Protein AF-A0A965FCL4-F1 (afdb_monomer_lite)

pLDDT: mean 71.28, std 14.48, range [42.84, 93.88]

Radius of gyration: 20.18 Å; chains: 1; bounding box: 49×37×51 Å

Sequence (155 aa):
GQASVHSRALVTLFQPEALESSGRLPLWGEALALAGQAMPFGLGMGGFSLAAGFGEWRGRHPHNLALEALVEAGLPGFALWLLAFGGAAWAFWRLGRSAPAWRVARLLVLCLPIAVTLQVSTDLGNRMAWLALGLALGLGVSAAPEERQHVRALG

Foldseek 3Di:
DVVVVVVVVVCVVPPVCVVVVVVLVVLLVLLVVLLVVQPAAACAA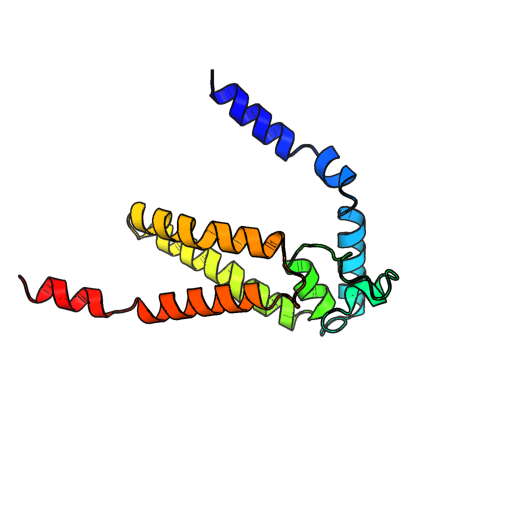LRSCVVVVNPNPSVDHSLACLSLLSHHGHNVSNVVVCCVVVVVVVVLVVCVVPPDPVVSVVVCVLVVVLVVCSSHPDRPPDVVNVVSVVVVVVVVVVPDDPVVVVVVVVD

Secondary structure (DSSP, 8-state):
-THHHHHHHHHHHT-HHHHHTTTHHHHHHHHHHHHHHTTTT-S-TT-HHHHTT-TT-TT-S---HHHHHHHHHHHHHHHHHIIIIIHHHHHHHHHHTTS-HHHHHHHHHHHHHHHHHHHHH--TT-HHHHHHHHHHHHHHHTTSSTHHHHTTTT-

Structure (mmCIF, N/CA/C/O backbone):
data_AF-A0A965FCL4-F1
#
_entry.id   AF-A0A965FCL4-F1
#
loop_
_atom_site.group_PDB
_atom_site.id
_atom_site.type_symbol
_atom_site.label_atom_id
_atom_site.label_alt_id
_atom_site.label_comp_id
_atom_site.label_asym_id
_atom_site.label_entity_id
_atom_site.label_seq_id
_atom_site.pdbx_PDB_ins_code
_atom_site.Cartn_x
_atom_site.Cartn_y
_atom_site.Cartn_z
_atom_site.occupancy
_atom_site.B_iso_or_equiv
_atom_site.auth_seq_id
_atom_site.auth_comp_id
_atom_site.auth_asym_id
_atom_site.auth_atom_id
_atom_site.pdbx_PDB_model_num
ATOM 1 N N . GLY A 1 1 ? 10.694 16.194 32.508 1.00 50.53 1 GLY A N 1
ATOM 2 C CA . GLY A 1 1 ? 9.338 15.611 32.581 1.00 50.53 1 GLY A CA 1
ATOM 3 C C . GLY A 1 1 ? 9.063 14.874 31.288 1.00 50.53 1 GLY A C 1
ATOM 4 O O . GLY A 1 1 ? 9.359 15.428 30.243 1.00 50.53 1 GLY A O 1
ATOM 5 N N . GLN A 1 2 ? 8.566 13.637 31.335 1.00 51.12 2 GLN A N 1
ATOM 6 C CA . GLN A 1 2 ? 8.476 12.709 30.189 1.00 51.12 2 GLN A CA 1
ATOM 7 C C . GLN A 1 2 ? 7.806 13.289 28.920 1.00 51.12 2 GLN A C 1
ATOM 9 O O . GLN A 1 2 ? 8.185 12.925 27.809 1.00 51.12 2 GLN A O 1
ATOM 14 N N . ALA A 1 3 ? 6.915 14.277 29.061 1.00 54.66 3 ALA A N 1
ATOM 15 C CA . ALA A 1 3 ? 6.322 15.026 27.948 1.00 54.66 3 ALA A CA 1
ATOM 16 C C . ALA A 1 3 ? 7.354 15.695 27.008 1.00 54.66 3 ALA A C 1
ATOM 18 O O . ALA A 1 3 ? 7.108 15.797 25.809 1.00 54.66 3 ALA A O 1
ATOM 19 N N . SER A 1 4 ? 8.532 16.095 27.511 1.00 64.94 4 SER A N 1
ATOM 20 C CA . SER A 1 4 ? 9.589 16.725 26.700 1.00 64.94 4 SER A CA 1
ATOM 21 C C . SER A 1 4 ? 10.418 15.734 25.878 1.00 64.94 4 SER A C 1
ATOM 23 O O . SER A 1 4 ? 11.142 16.139 24.974 1.00 64.94 4 SER A O 1
ATOM 25 N N . VAL A 1 5 ? 10.378 14.444 26.226 1.00 63.19 5 VAL A N 1
ATOM 26 C CA . VAL A 1 5 ? 11.112 13.383 25.518 1.00 63.19 5 VAL A CA 1
ATOM 27 C C . VAL A 1 5 ? 10.277 12.877 24.345 1.00 63.19 5 VAL A C 1
ATOM 29 O O . VAL A 1 5 ? 10.801 12.745 23.243 1.00 63.19 5 VAL A O 1
ATOM 32 N N . HIS A 1 6 ? 8.967 12.695 24.543 1.00 56.50 6 HIS A N 1
ATOM 33 C CA . HIS A 1 6 ? 8.043 12.332 23.465 1.00 56.50 6 HIS A CA 1
ATOM 34 C C . HIS A 1 6 ? 7.917 13.430 22.403 1.00 56.50 6 HIS A C 1
ATOM 36 O O . HIS A 1 6 ? 7.908 13.119 21.216 1.00 56.50 6 HIS A O 1
ATOM 42 N N . SER A 1 7 ? 7.888 14.709 22.799 1.00 62.22 7 SER A N 1
ATOM 43 C CA . SER A 1 7 ? 7.861 15.815 21.834 1.00 62.22 7 SER A CA 1
ATOM 44 C C . SER A 1 7 ? 9.142 15.888 21.004 1.00 62.22 7 SER A C 1
ATOM 46 O O . SER A 1 7 ? 9.068 16.067 19.793 1.00 62.22 7 SER A O 1
ATOM 48 N N . ARG A 1 8 ? 10.311 15.668 21.618 1.00 63.88 8 ARG A N 1
ATOM 49 C CA . ARG A 1 8 ? 11.586 15.588 20.889 1.00 63.88 8 ARG A CA 1
ATOM 50 C C . ARG A 1 8 ? 11.636 14.387 19.951 1.00 63.88 8 ARG A C 1
ATOM 52 O O . ARG A 1 8 ? 12.047 14.559 18.815 1.00 63.88 8 ARG A O 1
ATOM 59 N N . ALA A 1 9 ? 11.167 13.217 20.384 1.00 65.44 9 ALA A N 1
ATOM 60 C CA . ALA A 1 9 ? 11.111 12.030 19.532 1.00 65.44 9 ALA A CA 1
ATOM 61 C C . ALA A 1 9 ? 10.205 12.241 18.307 1.00 65.44 9 ALA A C 1
ATOM 63 O O . ALA A 1 9 ? 10.578 11.865 17.201 1.00 65.44 9 ALA A O 1
ATOM 64 N N . LEU A 1 10 ? 9.051 12.896 18.484 1.00 60.47 10 LEU A N 1
ATOM 65 C CA . LEU A 1 10 ? 8.169 13.261 17.373 1.00 60.47 10 LEU A CA 1
ATOM 66 C C . LEU A 1 10 ? 8.832 14.276 16.435 1.00 60.47 10 LEU A C 1
ATOM 68 O O . LEU A 1 10 ? 8.801 14.086 15.227 1.00 60.47 10 LEU A O 1
ATOM 72 N N . VAL A 1 11 ? 9.489 15.309 16.967 1.00 67.25 11 VAL A N 1
ATOM 73 C CA . VAL A 1 11 ? 10.214 16.292 16.143 1.00 67.25 11 VAL A CA 1
ATOM 74 C C . VAL A 1 11 ? 11.338 15.630 15.340 1.00 67.25 11 VAL A C 1
ATOM 76 O O . VAL A 1 11 ? 11.474 15.921 14.160 1.00 67.25 11 VAL A O 1
ATOM 79 N N . THR A 1 12 ? 12.094 14.699 15.929 1.00 65.75 12 THR A N 1
ATOM 80 C CA . THR A 1 12 ? 13.137 13.940 15.219 1.00 65.75 12 THR A CA 1
ATOM 81 C C . THR A 1 12 ? 12.559 13.013 14.146 1.00 65.75 12 THR A C 1
ATOM 83 O O . THR A 1 12 ? 13.150 12.878 13.081 1.00 65.75 12 THR A O 1
ATOM 86 N N . LEU A 1 13 ? 11.392 12.403 14.381 1.00 59.41 13 LEU A N 1
ATOM 87 C CA . LEU A 1 13 ? 10.720 11.549 13.391 1.00 59.41 13 LEU A CA 1
ATOM 88 C C . LEU A 1 13 ? 10.208 12.326 12.169 1.00 59.41 13 LEU A C 1
ATOM 90 O O . LEU A 1 13 ? 10.125 11.757 11.085 1.00 59.41 13 LEU A O 1
ATOM 94 N N . PHE A 1 14 ? 9.873 13.607 12.339 1.00 60.91 14 PHE A N 1
ATOM 95 C CA . PHE A 1 14 ? 9.378 14.481 11.272 1.00 60.91 14 PHE A CA 1
ATOM 96 C C . PHE A 1 14 ? 10.434 15.464 10.749 1.00 60.91 14 PHE A C 1
ATOM 98 O O . PHE A 1 14 ? 10.079 16.424 10.065 1.00 60.91 14 PHE A O 1
ATOM 105 N N . GLN A 1 15 ? 11.719 15.247 11.050 1.00 64.69 15 GLN A N 1
ATOM 106 C CA . GLN A 1 15 ? 12.786 16.062 10.476 1.00 64.69 15 GLN A CA 1
ATOM 107 C C . GLN A 1 15 ? 12.862 15.839 8.954 1.00 64.69 15 GLN A C 1
ATOM 109 O O . GLN A 1 15 ? 13.060 14.699 8.520 1.00 64.69 15 GLN A O 1
ATOM 114 N N . PRO A 1 16 ? 12.709 16.895 8.131 1.00 55.88 16 PRO A N 1
ATOM 115 C CA . PRO A 1 16 ? 12.778 16.804 6.670 1.00 55.88 16 PRO A CA 1
ATOM 116 C C . PRO A 1 16 ? 14.077 16.156 6.178 1.00 55.88 16 PRO A C 1
ATOM 118 O O . PRO A 1 16 ? 14.070 15.408 5.200 1.00 55.88 16 PRO A O 1
ATOM 121 N N . GLU A 1 17 ? 15.175 16.352 6.914 1.00 53.78 17 GLU A N 1
ATOM 122 C CA . GLU A 1 17 ? 16.485 15.791 6.590 1.00 53.78 17 GLU A CA 1
ATOM 123 C C . GLU A 1 17 ? 16.496 14.251 6.644 1.00 53.78 17 GLU A C 1
ATOM 125 O O . GLU A 1 17 ? 17.249 13.608 5.911 1.00 53.78 17 GLU A O 1
ATOM 130 N N . ALA A 1 18 ? 15.640 13.623 7.461 1.00 54.12 18 ALA A N 1
ATOM 131 C CA . ALA A 1 18 ? 15.516 12.163 7.536 1.00 54.12 18 ALA A CA 1
ATOM 132 C C . ALA A 1 18 ? 14.830 11.566 6.291 1.00 54.12 18 ALA A C 1
ATOM 134 O O . ALA A 1 18 ? 15.162 10.461 5.860 1.00 54.12 18 ALA A O 1
ATOM 135 N N . LEU A 1 19 ? 13.897 12.305 5.681 1.00 52.47 19 LEU A N 1
ATOM 136 C CA . LEU A 1 19 ? 13.237 11.902 4.436 1.00 52.47 19 LEU A CA 1
ATOM 137 C C . LEU A 1 19 ? 14.148 12.122 3.222 1.00 52.47 19 LEU A C 1
ATOM 139 O O . LEU A 1 19 ? 14.242 11.240 2.367 1.00 52.47 19 LEU A O 1
ATOM 143 N N . GLU A 1 20 ? 14.868 13.243 3.170 1.00 52.97 20 GLU A N 1
ATOM 144 C CA . GLU A 1 20 ? 15.797 13.555 2.075 1.00 52.97 20 GLU A CA 1
ATOM 145 C C . GLU A 1 20 ? 17.053 12.668 2.093 1.00 52.97 20 GLU A C 1
ATOM 147 O O . GLU A 1 20 ? 17.452 12.148 1.048 1.00 52.97 20 GLU A O 1
ATOM 152 N N . SER A 1 21 ? 17.626 12.392 3.272 1.00 52.41 21 SER A N 1
ATOM 153 C CA . SER A 1 21 ? 18.818 11.532 3.415 1.00 52.41 21 SER A CA 1
ATOM 154 C C . SER A 1 21 ? 18.589 10.069 3.023 1.00 52.41 21 SER A C 1
ATOM 156 O O . SER A 1 21 ? 19.542 9.352 2.724 1.00 52.41 21 SER A O 1
ATOM 158 N N . SER A 1 22 ? 17.332 9.621 2.9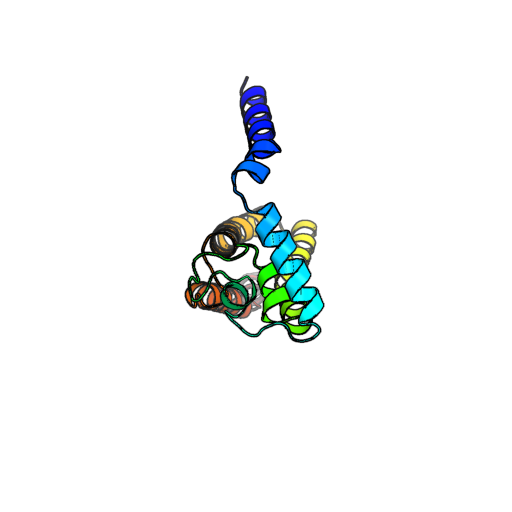67 1.00 62.62 22 SER A N 1
ATOM 159 C CA . SER A 1 22 ? 16.977 8.259 2.559 1.00 62.62 22 SER A CA 1
ATOM 160 C C . SER A 1 22 ? 17.118 8.006 1.048 1.00 62.62 22 SER A C 1
ATOM 162 O O . SER A 1 22 ? 17.093 6.852 0.614 1.00 62.62 22 SER A O 1
ATOM 164 N N . GLY A 1 23 ? 17.216 9.065 0.229 1.00 65.19 23 GLY A N 1
ATOM 165 C CA . GLY A 1 23 ? 17.240 8.967 -1.236 1.00 65.19 23 GLY A CA 1
ATOM 166 C C . GLY A 1 23 ? 15.930 8.454 -1.858 1.00 65.19 23 GLY A C 1
ATOM 167 O O . GLY A 1 23 ? 15.916 8.070 -3.028 1.00 65.19 23 GLY A O 1
ATOM 168 N N . ARG A 1 24 ? 14.824 8.412 -1.096 1.00 74.62 24 ARG A N 1
ATOM 169 C CA . ARG A 1 24 ? 13.542 7.822 -1.531 1.00 74.62 24 ARG A CA 1
ATOM 170 C C . ARG A 1 24 ? 12.667 8.758 -2.355 1.00 74.62 24 ARG A C 1
ATOM 172 O O . ARG A 1 24 ? 11.998 8.284 -3.266 1.00 74.62 24 ARG A O 1
ATOM 179 N N . LEU A 1 25 ? 12.697 10.062 -2.083 1.00 78.81 25 LEU A N 1
ATOM 180 C CA . LEU A 1 25 ? 11.923 11.054 -2.842 1.00 78.81 25 LEU A CA 1
ATOM 181 C C . LEU A 1 25 ? 12.168 10.970 -4.364 1.00 78.81 25 LEU A C 1
ATOM 183 O O . LEU A 1 25 ? 11.186 10.899 -5.103 1.00 78.81 25 LEU A O 1
ATOM 187 N N . PRO A 1 26 ? 13.424 10.882 -4.851 1.00 80.56 26 PRO A N 1
ATOM 188 C CA . PRO A 1 26 ? 13.691 10.667 -6.273 1.00 80.56 26 PRO A CA 1
ATOM 189 C C . PRO A 1 26 ? 13.093 9.362 -6.819 1.00 80.56 26 PRO A C 1
ATOM 191 O O . PRO A 1 26 ? 12.525 9.359 -7.905 1.00 80.56 26 PRO A O 1
ATOM 194 N N . LEU A 1 27 ? 13.157 8.265 -6.053 1.00 80.50 27 LEU A N 1
ATOM 195 C CA . LEU A 1 27 ? 12.572 6.976 -6.451 1.00 80.50 27 LEU A CA 1
ATOM 196 C C . LEU A 1 27 ? 11.044 7.039 -6.551 1.00 80.50 27 LEU A C 1
ATOM 198 O O . LEU A 1 27 ? 10.459 6.403 -7.422 1.00 80.50 27 LEU A O 1
ATOM 202 N N . TRP A 1 28 ? 10.392 7.796 -5.669 1.00 87.44 28 TRP A N 1
ATOM 203 C CA . TRP A 1 28 ? 8.943 7.994 -5.712 1.00 87.44 28 TRP A CA 1
ATOM 204 C C . TRP A 1 28 ? 8.524 8.872 -6.889 1.00 87.44 28 TRP A C 1
ATOM 206 O O . TRP A 1 28 ? 7.522 8.574 -7.536 1.00 87.44 28 TRP A O 1
ATOM 216 N N . GLY A 1 29 ? 9.301 9.918 -7.187 1.00 87.12 29 GLY A N 1
ATOM 217 C CA . GLY A 1 29 ? 9.100 10.746 -8.375 1.00 87.12 29 GLY A CA 1
ATOM 218 C C . GLY A 1 29 ? 9.187 9.923 -9.660 1.00 87.12 29 GLY A C 1
ATOM 219 O O . GLY A 1 29 ? 8.289 9.999 -10.495 1.00 87.12 29 GLY A O 1
ATOM 220 N N . GLU A 1 30 ? 10.208 9.071 -9.768 1.00 88.62 30 GLU A N 1
ATOM 221 C CA . GLU A 1 30 ? 10.382 8.174 -10.913 1.00 88.62 30 GLU A CA 1
ATOM 222 C C . GLU A 1 30 ? 9.238 7.156 -11.025 1.00 88.62 30 GLU A C 1
ATOM 224 O O . GLU A 1 30 ? 8.673 6.968 -12.099 1.00 88.62 30 GLU A O 1
ATOM 229 N N . ALA A 1 31 ? 8.821 6.551 -9.907 1.00 87.88 31 ALA A N 1
ATOM 230 C CA . ALA A 1 31 ? 7.687 5.626 -9.887 1.00 87.88 31 ALA A CA 1
ATOM 231 C C . ALA A 1 31 ? 6.389 6.284 -10.373 1.00 87.88 31 ALA A C 1
ATOM 233 O O . ALA A 1 31 ? 5.650 5.680 -11.145 1.00 87.88 31 ALA A O 1
ATOM 234 N N . LEU A 1 32 ? 6.122 7.531 -9.972 1.00 91.12 32 LEU A N 1
ATOM 235 C CA . LEU A 1 32 ? 4.956 8.281 -10.443 1.00 91.12 32 LEU A CA 1
ATOM 236 C C . LEU A 1 32 ? 5.048 8.628 -11.934 1.00 91.12 32 LEU A C 1
ATOM 238 O O . LEU A 1 32 ? 4.048 8.514 -12.645 1.00 91.12 32 LEU A O 1
ATOM 242 N N . ALA A 1 33 ? 6.228 9.025 -12.417 1.00 92.50 33 ALA A N 1
ATOM 243 C CA . ALA A 1 33 ? 6.447 9.331 -13.828 1.00 92.50 33 ALA A CA 1
ATOM 244 C C . ALA A 1 33 ? 6.229 8.091 -14.709 1.00 92.50 33 ALA A C 1
ATOM 246 O O . ALA A 1 33 ? 5.469 8.145 -15.679 1.00 92.50 33 ALA A O 1
ATOM 247 N N . LEU A 1 34 ? 6.825 6.959 -14.326 1.00 92.12 34 LEU A N 1
ATOM 248 C CA . LEU A 1 34 ? 6.652 5.677 -15.005 1.00 92.12 34 LEU A CA 1
ATOM 249 C C . LEU A 1 34 ? 5.211 5.172 -14.923 1.00 92.12 34 LEU A C 1
ATOM 251 O O . LEU A 1 34 ? 4.680 4.680 -15.916 1.00 92.12 34 LEU A O 1
ATOM 255 N N . ALA A 1 35 ? 4.545 5.345 -13.778 1.00 92.06 35 ALA A N 1
ATOM 256 C CA . ALA A 1 35 ? 3.141 4.982 -13.634 1.00 92.06 35 ALA A CA 1
ATOM 257 C C . ALA A 1 35 ? 2.287 5.759 -14.636 1.00 92.06 35 ALA A C 1
ATOM 259 O O . ALA A 1 35 ? 1.492 5.155 -15.348 1.00 92.06 35 ALA A O 1
ATOM 260 N N . GLY A 1 36 ? 2.497 7.076 -14.748 1.00 92.38 36 GLY A N 1
ATOM 261 C CA . GLY A 1 36 ? 1.807 7.924 -15.720 1.00 92.38 36 GLY A CA 1
ATOM 262 C C . GLY A 1 36 ? 2.006 7.469 -17.169 1.00 92.38 36 GLY A C 1
ATOM 263 O O . GLY A 1 36 ? 1.051 7.479 -17.942 1.00 92.38 36 GLY A O 1
ATOM 264 N N . GLN A 1 37 ? 3.212 7.016 -17.522 1.00 93.88 37 GLN A N 1
ATOM 265 C CA . GLN A 1 37 ? 3.521 6.489 -18.857 1.00 93.88 37 GLN A CA 1
ATOM 266 C C . GLN A 1 37 ? 2.882 5.118 -19.124 1.00 93.88 37 GLN A C 1
ATOM 268 O O . GLN A 1 37 ? 2.519 4.825 -20.260 1.00 93.88 37 GLN A O 1
ATOM 273 N N . ALA A 1 38 ? 2.731 4.289 -18.091 1.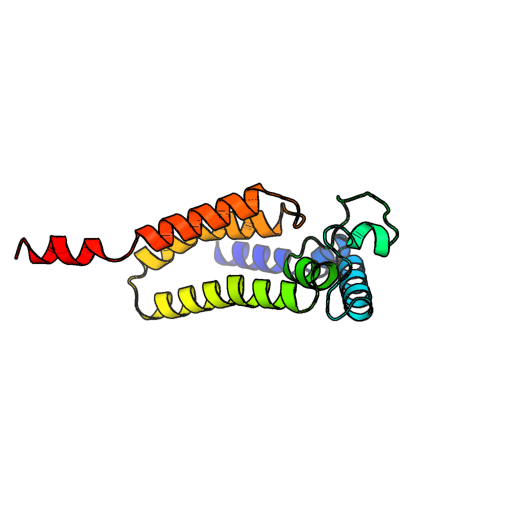00 91.38 38 ALA A N 1
ATOM 274 C CA . ALA A 1 38 ? 2.234 2.918 -18.191 1.00 91.38 38 ALA A CA 1
ATOM 275 C C . ALA A 1 38 ? 0.720 2.782 -17.936 1.00 91.38 38 ALA A C 1
ATOM 277 O O . ALA A 1 38 ? 0.180 1.672 -17.885 1.00 91.38 38 ALA A O 1
ATOM 278 N N . MET A 1 39 ? 0.006 3.895 -17.755 1.00 93.12 39 MET A N 1
ATOM 279 C CA . MET A 1 39 ? -1.440 3.869 -17.551 1.00 93.12 39 MET A CA 1
ATOM 280 C C . MET A 1 39 ? -2.184 3.255 -18.753 1.00 93.12 39 MET A C 1
ATOM 282 O O . MET A 1 39 ? -1.781 3.436 -19.900 1.00 93.12 39 MET A O 1
ATOM 286 N N . PRO A 1 40 ? -3.322 2.574 -18.518 1.00 93.38 40 PRO A N 1
ATOM 287 C CA . PRO A 1 40 ? -3.958 2.351 -17.217 1.00 93.38 40 PRO A CA 1
ATOM 288 C C . PRO A 1 40 ? -3.509 1.064 -16.509 1.00 93.38 40 PRO A C 1
ATOM 290 O O . PRO A 1 40 ? -3.950 0.832 -15.387 1.00 93.38 40 PRO A O 1
ATOM 293 N N . PHE A 1 41 ? -2.691 0.217 -17.141 1.00 92.25 41 PHE A N 1
ATOM 294 C CA . PHE A 1 41 ? -2.431 -1.155 -16.679 1.00 92.25 41 PHE A CA 1
ATOM 295 C C . PHE A 1 41 ? -1.111 -1.338 -15.918 1.00 92.25 41 PHE A C 1
ATOM 297 O O . PHE A 1 41 ? -0.938 -2.361 -15.262 1.00 92.25 41 PHE A O 1
ATOM 304 N N . GLY A 1 42 ? -0.221 -0.346 -15.943 1.00 93.06 42 GLY A N 1
ATOM 305 C CA . GLY A 1 42 ? 1.091 -0.421 -15.307 1.00 93.06 42 GLY A CA 1
ATOM 306 C C . GLY A 1 42 ? 2.123 -1.164 -16.158 1.00 93.06 42 GLY A C 1
ATOM 307 O O . GLY A 1 42 ? 1.854 -1.591 -17.281 1.00 93.06 42 GLY A O 1
ATOM 308 N N . LEU A 1 43 ? 3.337 -1.281 -15.621 1.00 88.88 43 LEU A N 1
ATOM 309 C CA . LEU A 1 43 ? 4.494 -1.881 -16.299 1.00 88.88 43 LEU A CA 1
ATOM 310 C C . LEU A 1 43 ? 4.496 -3.421 -16.300 1.00 88.88 43 LEU A C 1
ATOM 312 O O . LEU A 1 43 ? 5.302 -4.031 -17.000 1.00 88.88 43 LEU A O 1
ATOM 316 N N . GLY A 1 44 ? 3.628 -4.050 -15.506 1.00 85.69 44 GLY A N 1
ATOM 317 C CA . GLY A 1 44 ? 3.724 -5.460 -15.139 1.00 85.69 44 GLY A CA 1
ATOM 318 C C . GLY A 1 44 ? 4.513 -5.667 -13.840 1.00 85.69 44 GLY A C 1
ATOM 319 O O . GLY A 1 44 ? 5.386 -4.874 -13.484 1.00 85.69 44 GLY A O 1
ATOM 320 N N . MET A 1 45 ? 4.184 -6.748 -13.126 1.00 83.12 45 MET A N 1
ATOM 321 C CA . MET A 1 45 ? 4.771 -7.083 -11.821 1.00 83.12 45 MET A CA 1
ATOM 322 C C . MET A 1 45 ? 6.295 -7.236 -11.903 1.00 83.12 45 MET A C 1
ATOM 324 O O . MET A 1 45 ? 6.803 -7.971 -12.752 1.00 83.12 45 MET A O 1
ATOM 328 N N . GLY A 1 46 ? 7.019 -6.566 -11.007 1.00 78.62 46 GLY A N 1
ATOM 329 C CA . GLY A 1 46 ? 8.480 -6.492 -10.980 1.00 78.62 46 GLY A CA 1
ATOM 330 C C . GLY A 1 46 ? 9.101 -5.646 -12.101 1.00 78.62 46 GLY A C 1
ATOM 331 O O . GLY A 1 46 ? 10.321 -5.675 -12.281 1.00 78.62 46 GLY A O 1
ATOM 332 N N . GLY A 1 47 ? 8.295 -4.921 -12.884 1.00 82.38 47 GLY A N 1
ATOM 333 C CA . GLY A 1 47 ? 8.744 -4.138 -14.037 1.00 82.38 47 GLY A CA 1
ATOM 334 C C . GLY A 1 47 ? 9.413 -2.811 -13.675 1.00 82.38 47 GLY A C 1
ATOM 335 O O . GLY A 1 47 ? 10.156 -2.260 -14.491 1.00 82.38 47 GLY A O 1
ATOM 336 N N . PHE A 1 48 ? 9.203 -2.303 -12.455 1.00 85.06 48 PHE A N 1
ATOM 337 C CA . PHE A 1 48 ? 9.709 -0.990 -12.048 1.00 85.06 48 PHE A CA 1
ATOM 338 C C . PHE A 1 48 ? 11.238 -0.891 -12.129 1.00 85.06 48 PHE A C 1
ATOM 340 O O . PHE A 1 48 ? 11.760 0.049 -12.723 1.00 85.06 48 PHE A O 1
ATOM 347 N N . SER A 1 49 ? 11.977 -1.855 -11.567 1.00 81.88 49 SER A N 1
ATOM 348 C CA . SER A 1 49 ? 13.446 -1.780 -11.504 1.00 81.88 49 SER A CA 1
ATOM 349 C C . SER A 1 49 ? 14.097 -1.801 -12.892 1.00 81.88 49 SER A C 1
ATOM 351 O O . SER A 1 49 ? 15.093 -1.113 -13.115 1.00 81.88 49 SER A O 1
ATOM 353 N N . LEU A 1 50 ? 13.505 -2.532 -13.843 1.00 82.94 50 LEU A N 1
ATOM 354 C CA . LEU A 1 50 ? 13.939 -2.547 -15.240 1.00 82.94 50 LEU A CA 1
ATOM 355 C C . LEU A 1 50 ? 13.642 -1.210 -15.929 1.00 82.94 50 LEU A C 1
ATOM 357 O O . LEU A 1 50 ? 14.538 -0.634 -16.544 1.00 82.94 50 LEU A O 1
ATOM 361 N N . ALA A 1 51 ? 12.417 -0.699 -15.788 1.00 82.12 51 ALA A N 1
ATOM 362 C CA . ALA A 1 51 ? 11.989 0.549 -16.419 1.00 82.12 51 ALA A CA 1
ATOM 363 C C . ALA A 1 51 ? 12.726 1.784 -15.873 1.00 82.12 51 ALA A C 1
ATOM 365 O O . ALA A 1 51 ? 13.067 2.680 -16.636 1.00 82.12 51 ALA A O 1
ATOM 366 N N . ALA A 1 52 ? 13.048 1.797 -14.578 1.00 82.81 52 ALA A N 1
ATOM 367 C CA . ALA A 1 52 ? 13.807 2.864 -13.925 1.00 82.81 52 ALA A CA 1
ATOM 368 C C . ALA A 1 52 ? 15.330 2.794 -14.188 1.00 82.81 52 ALA A C 1
ATOM 370 O O . ALA A 1 52 ? 16.103 3.543 -13.591 1.00 82.81 52 ALA A O 1
ATOM 371 N N . GLY A 1 53 ? 15.793 1.874 -15.045 1.00 80.94 53 GLY A N 1
ATOM 372 C CA . GLY A 1 53 ? 17.208 1.748 -15.408 1.00 80.94 53 GLY A CA 1
ATOM 373 C C . GLY A 1 53 ? 18.091 1.113 -14.329 1.00 80.94 53 GLY A C 1
ATOM 374 O O . GLY A 1 53 ? 19.316 1.200 -14.405 1.00 80.94 53 GLY A O 1
ATOM 375 N N . PHE A 1 54 ? 17.501 0.455 -13.326 1.00 76.81 54 PHE A N 1
ATOM 376 C CA . PHE A 1 54 ? 18.232 -0.250 -12.265 1.00 76.81 54 PHE A CA 1
ATOM 377 C C . PHE A 1 54 ? 18.559 -1.713 -12.612 1.00 76.81 54 PHE A C 1
ATOM 379 O O . PHE A 1 54 ? 19.293 -2.361 -11.868 1.00 76.81 54 PHE A O 1
ATOM 386 N N . GLY A 1 55 ? 18.054 -2.232 -13.736 1.00 74.56 55 GLY A N 1
ATOM 387 C CA . GLY A 1 55 ? 18.238 -3.624 -14.162 1.00 74.56 55 GLY A CA 1
ATOM 388 C C . GLY A 1 55 ? 17.407 -4.619 -13.338 1.00 74.56 55 GLY A C 1
ATOM 389 O O . GLY A 1 55 ? 16.399 -4.254 -12.742 1.00 74.56 55 GLY A O 1
ATOM 390 N N . GLU A 1 56 ? 17.847 -5.880 -13.257 1.00 65.62 56 GLU A N 1
ATOM 391 C CA . GLU A 1 56 ? 17.216 -6.959 -12.452 1.00 65.62 56 GLU A CA 1
ATOM 392 C C . GLU A 1 56 ? 17.378 -6.772 -10.926 1.00 65.62 56 GLU A C 1
ATOM 394 O O . GLU A 1 56 ? 17.128 -7.679 -10.128 1.00 65.62 56 GLU A O 1
ATOM 399 N N . TRP A 1 57 ? 17.820 -5.598 -10.477 1.00 64.88 57 TRP A N 1
ATOM 400 C CA . TRP A 1 57 ? 18.066 -5.311 -9.069 1.00 64.88 57 TRP A CA 1
ATOM 401 C C . TRP A 1 57 ? 16.757 -5.020 -8.318 1.00 64.88 57 TRP A C 1
ATOM 403 O O . TRP A 1 57 ? 16.464 -3.887 -7.937 1.00 64.88 57 TRP A O 1
ATOM 413 N N . ARG A 1 58 ? 15.994 -6.090 -8.049 1.00 61.94 58 ARG A N 1
ATOM 414 C CA . ARG A 1 58 ? 14.697 -6.072 -7.336 1.00 61.94 58 ARG A CA 1
ATOM 415 C C . ARG A 1 58 ? 14.745 -5.425 -5.943 1.00 61.94 58 ARG A C 1
ATOM 417 O O . ARG A 1 58 ? 13.726 -5.015 -5.410 1.00 61.94 58 ARG A O 1
ATOM 424 N N . GLY A 1 59 ? 15.934 -5.281 -5.351 1.00 60.94 59 GLY A N 1
ATOM 425 C CA . GLY A 1 59 ? 16.119 -4.583 -4.074 1.00 60.94 59 GLY A CA 1
ATOM 426 C C . GLY A 1 59 ? 15.957 -3.057 -4.143 1.00 60.94 59 GLY A C 1
ATOM 427 O O . GLY A 1 59 ? 15.874 -2.415 -3.097 1.00 60.94 59 GLY A O 1
ATOM 428 N N . ARG A 1 60 ? 15.925 -2.453 -5.342 1.00 65.38 60 ARG A N 1
ATOM 429 C CA . ARG A 1 60 ? 15.725 -1.008 -5.525 1.00 65.38 60 ARG A CA 1
ATOM 430 C C . ARG A 1 60 ? 14.309 -0.746 -6.044 1.0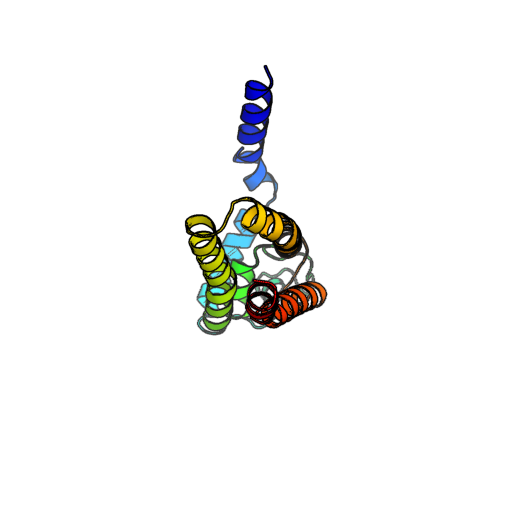0 65.38 60 ARG A C 1
ATOM 432 O O . ARG A 1 60 ? 14.084 -0.622 -7.247 1.00 65.38 60 ARG A O 1
ATOM 439 N N . HIS A 1 61 ? 13.377 -0.654 -5.099 1.00 67.88 61 HIS A N 1
ATOM 440 C CA . HIS A 1 61 ? 11.962 -0.350 -5.316 1.00 67.88 61 HIS A CA 1
ATOM 441 C C . HIS A 1 61 ? 11.549 0.871 -4.457 1.00 67.88 61 HIS A C 1
ATOM 443 O O . HIS A 1 61 ? 12.240 1.182 -3.479 1.00 67.88 61 HIS A O 1
ATOM 449 N N . PRO A 1 62 ? 10.459 1.601 -4.768 1.00 66.31 62 PRO A N 1
ATOM 450 C CA . PRO A 1 62 ? 9.953 2.697 -3.938 1.00 66.31 62 PRO A CA 1
ATOM 451 C C . PRO A 1 62 ? 9.649 2.331 -2.474 1.00 66.31 62 PRO A C 1
ATOM 453 O O . PRO A 1 62 ? 9.553 3.249 -1.660 1.00 66.31 62 PRO A O 1
ATOM 456 N N . HIS A 1 63 ? 9.530 1.042 -2.114 1.00 73.12 63 HIS A N 1
ATOM 457 C CA . HIS A 1 63 ? 9.131 0.575 -0.770 1.00 73.12 63 HIS A CA 1
ATOM 458 C C . HIS A 1 63 ? 7.890 1.311 -0.246 1.00 73.12 63 HIS A C 1
ATOM 460 O O . HIS A 1 63 ? 7.792 1.705 0.915 1.00 73.12 63 HIS A O 1
ATOM 466 N N . ASN A 1 64 ? 6.958 1.558 -1.155 1.00 80.00 64 ASN A N 1
ATOM 467 C CA . ASN A 1 64 ? 5.688 2.187 -0.881 1.00 80.00 64 ASN A CA 1
ATOM 468 C C . ASN A 1 64 ? 4.661 1.402 -1.682 1.00 80.00 64 ASN A C 1
ATOM 470 O O . ASN A 1 64 ? 4.544 1.589 -2.892 1.00 80.00 64 ASN A O 1
ATOM 474 N N . LEU A 1 65 ? 3.938 0.525 -0.987 1.00 80.69 65 LEU A N 1
ATOM 475 C CA . LEU A 1 65 ? 3.038 -0.447 -1.599 1.00 80.69 65 LEU A CA 1
ATOM 476 C C . LEU A 1 65 ? 1.960 0.212 -2.478 1.00 80.69 65 LEU A C 1
ATOM 478 O O . LEU A 1 65 ? 1.507 -0.383 -3.450 1.00 80.69 65 LEU A O 1
ATOM 482 N N . ALA A 1 66 ? 1.568 1.451 -2.167 1.00 84.00 66 ALA A N 1
ATOM 483 C CA . ALA A 1 66 ? 0.618 2.210 -2.975 1.00 84.00 66 ALA A CA 1
ATOM 484 C C . ALA A 1 66 ? 1.220 2.632 -4.326 1.00 84.00 66 ALA A C 1
ATOM 486 O O . ALA A 1 66 ? 0.578 2.474 -5.362 1.00 84.00 66 ALA A O 1
ATOM 487 N N . LEU A 1 67 ? 2.452 3.156 -4.315 1.00 85.94 67 LEU A N 1
ATOM 488 C CA . LEU A 1 67 ? 3.170 3.547 -5.533 1.00 85.94 67 LEU A CA 1
ATOM 489 C C . LEU A 1 67 ? 3.541 2.330 -6.374 1.00 85.94 67 LEU A C 1
ATOM 491 O O . LEU A 1 67 ? 3.442 2.380 -7.592 1.00 85.94 67 LEU A O 1
ATOM 495 N N . GLU A 1 68 ? 3.918 1.243 -5.716 1.00 84.94 68 GLU A N 1
ATOM 496 C CA . GLU A 1 68 ? 4.214 -0.046 -6.327 1.00 84.94 68 GLU A CA 1
ATOM 497 C C . GLU A 1 68 ? 2.981 -0.639 -7.029 1.00 84.94 68 GLU A C 1
ATOM 499 O O . GLU A 1 68 ? 3.021 -0.930 -8.225 1.00 84.94 68 GLU A O 1
ATOM 504 N N . ALA A 1 69 ? 1.836 -0.697 -6.338 1.00 87.50 69 ALA A N 1
ATOM 505 C CA . ALA A 1 69 ? 0.570 -1.127 -6.933 1.00 87.50 69 ALA A CA 1
ATOM 506 C C . ALA A 1 69 ? 0.161 -0.255 -8.132 1.00 87.50 69 ALA A C 1
ATOM 508 O O . ALA A 1 69 ? -0.394 -0.766 -9.104 1.00 87.50 69 ALA A O 1
ATOM 509 N N . LEU A 1 70 ? 0.447 1.049 -8.071 1.00 90.25 70 LEU A N 1
ATOM 510 C CA . LEU A 1 70 ? 0.140 1.991 -9.142 1.00 90.25 70 LEU A CA 1
ATOM 511 C C . LEU A 1 70 ? 1.081 1.847 -10.348 1.00 90.25 70 LEU A C 1
ATOM 513 O O . LEU A 1 70 ? 0.611 1.861 -11.482 1.00 90.25 70 LEU A O 1
ATOM 5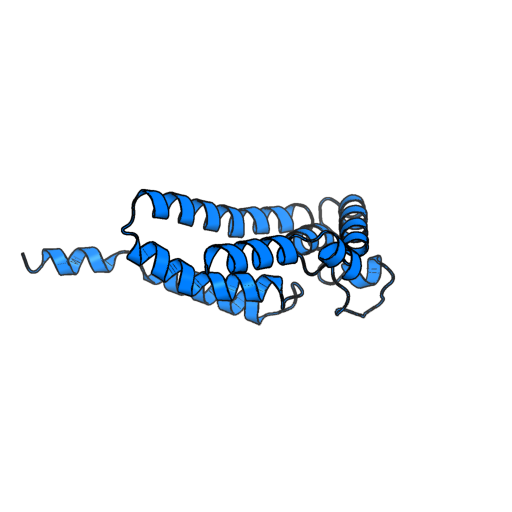17 N N . VAL A 1 71 ? 2.392 1.728 -10.134 1.00 91.38 71 VAL A N 1
ATOM 518 C CA . VAL A 1 71 ? 3.379 1.688 -11.225 1.00 91.38 71 VAL A CA 1
ATOM 519 C C . VAL A 1 71 ? 3.415 0.328 -11.921 1.00 91.38 71 VAL A C 1
ATOM 521 O O . VAL A 1 71 ? 3.558 0.265 -13.141 1.00 91.38 71 VAL A O 1
ATOM 524 N N . GLU A 1 72 ? 3.224 -0.764 -11.180 1.00 89.56 72 GLU A N 1
ATOM 525 C CA . GLU A 1 72 ? 3.332 -2.119 -11.730 1.00 89.56 72 GLU A CA 1
ATOM 526 C C . GLU A 1 72 ? 1.997 -2.680 -12.219 1.00 89.56 72 GLU A C 1
ATOM 528 O O . GLU A 1 72 ? 1.961 -3.357 -13.245 1.00 89.56 72 GLU A O 1
ATOM 533 N N . ALA A 1 73 ? 0.898 -2.376 -11.524 1.00 88.44 73 ALA A N 1
ATOM 534 C CA . ALA A 1 73 ? -0.435 -2.903 -11.831 1.00 88.44 73 ALA A CA 1
ATOM 535 C C . ALA A 1 73 ? -1.463 -1.817 -12.204 1.00 88.44 73 ALA A C 1
ATOM 537 O O . ALA A 1 73 ? -2.649 -2.119 -12.383 1.00 88.44 73 ALA A O 1
ATOM 538 N N . GLY A 1 74 ? -1.027 -0.559 -12.330 1.00 91.31 74 GLY A N 1
ATOM 539 C CA . GLY A 1 74 ? -1.838 0.534 -12.852 1.00 91.31 74 GLY A CA 1
ATOM 540 C C . GLY A 1 74 ? -3.031 0.904 -11.971 1.00 91.31 74 GLY A C 1
ATOM 541 O O . GLY A 1 74 ? -3.062 0.671 -10.759 1.00 91.31 74 GLY A O 1
ATOM 542 N N . LEU A 1 75 ? -4.062 1.472 -12.600 1.00 93.12 75 LEU A N 1
ATOM 543 C CA . LEU A 1 75 ? -5.320 1.810 -11.929 1.00 93.12 75 LEU A CA 1
ATOM 544 C C . LEU A 1 75 ? -6.024 0.587 -11.319 1.00 93.12 75 LEU A C 1
ATOM 546 O O . LEU A 1 75 ? -6.528 0.727 -10.205 1.00 93.12 75 LEU A O 1
ATOM 550 N N . PRO A 1 76 ? -6.068 -0.600 -11.966 1.00 91.00 76 PRO A N 1
ATOM 551 C CA . PRO A 1 76 ? -6.676 -1.783 -11.358 1.00 91.00 76 PRO A CA 1
ATOM 552 C C . PRO A 1 76 ? -5.987 -2.200 -10.056 1.00 91.00 76 PRO A C 1
ATOM 554 O O . PRO A 1 76 ? -6.660 -2.414 -9.046 1.00 91.00 76 PRO A O 1
ATOM 557 N N . GLY A 1 77 ? -4.651 -2.269 -10.053 1.00 85.75 77 GLY A N 1
ATOM 558 C CA . GLY A 1 77 ? -3.876 -2.604 -8.858 1.00 85.75 77 GLY A CA 1
ATOM 559 C C . GLY A 1 77 ? -4.055 -1.574 -7.749 1.00 85.75 77 GLY A C 1
ATOM 560 O O . GLY A 1 77 ? -4.324 -1.926 -6.599 1.00 85.75 77 GLY A O 1
ATOM 561 N N . PHE A 1 78 ? -4.001 -0.291 -8.104 1.00 88.62 78 PHE A N 1
ATOM 562 C CA . PHE A 1 78 ? -4.214 0.793 -7.154 1.00 88.62 78 PHE A CA 1
ATOM 563 C C . PHE A 1 78 ? -5.639 0.815 -6.578 1.00 88.62 78 PHE A C 1
ATOM 565 O O . PHE A 1 78 ? -5.823 1.047 -5.383 1.00 88.62 78 PHE A O 1
ATOM 572 N N . ALA A 1 79 ? -6.660 0.511 -7.383 1.00 89.38 79 ALA A N 1
ATOM 573 C CA . ALA A 1 79 ? -8.038 0.396 -6.913 1.00 89.38 79 ALA A CA 1
ATOM 574 C C . ALA A 1 79 ? -8.202 -0.756 -5.911 1.00 89.38 79 ALA A C 1
ATOM 576 O O . ALA A 1 79 ? -8.837 -0.578 -4.872 1.00 89.38 79 ALA A O 1
ATOM 577 N N . LEU A 1 80 ? -7.592 -1.917 -6.175 1.00 85.06 80 LEU A N 1
ATOM 578 C CA . LEU A 1 80 ? -7.578 -3.035 -5.227 1.00 85.06 80 LEU A CA 1
ATOM 579 C C . LEU A 1 80 ? -6.871 -2.660 -3.921 1.00 85.06 80 LEU A C 1
ATOM 581 O O . LEU A 1 80 ? -7.373 -2.974 -2.840 1.00 85.06 80 LEU A O 1
ATOM 585 N N . TRP A 1 81 ? -5.753 -1.937 -4.010 1.00 85.75 81 TRP A N 1
ATOM 586 C CA . TRP A 1 81 ? -5.049 -1.414 -2.843 1.00 85.75 81 TRP A CA 1
ATOM 587 C C . TRP A 1 81 ? -5.942 -0.466 -2.021 1.00 85.75 81 TRP A C 1
ATOM 589 O O . TRP A 1 81 ? -6.082 -0.648 -0.809 1.00 85.75 81 TRP A O 1
ATOM 599 N N . LEU A 1 82 ? -6.626 0.485 -2.670 1.00 87.62 82 LEU A N 1
ATOM 600 C CA .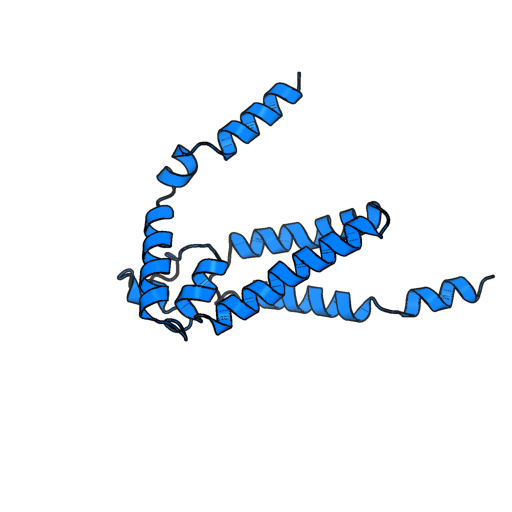 LEU A 1 82 ? -7.570 1.401 -2.016 1.00 87.62 82 LEU A CA 1
ATOM 601 C C . LEU A 1 82 ? -8.733 0.662 -1.351 1.00 87.62 82 LEU A C 1
ATOM 603 O O . LEU A 1 82 ? -9.108 0.996 -0.228 1.00 87.62 82 LEU A O 1
ATOM 607 N N . LEU A 1 83 ? -9.300 -0.348 -2.011 1.00 83.81 83 LEU A N 1
ATOM 608 C CA . LEU A 1 83 ? -10.387 -1.145 -1.446 1.00 83.81 83 LEU A CA 1
ATOM 609 C C . LEU A 1 83 ? -9.927 -1.934 -0.218 1.00 83.81 83 LEU A C 1
ATOM 611 O O . LEU A 1 83 ? -10.624 -1.939 0.795 1.00 83.81 83 LEU A O 1
ATOM 615 N N . ALA A 1 84 ? -8.750 -2.559 -0.276 1.00 78.69 84 ALA A N 1
ATOM 616 C CA . ALA A 1 84 ? -8.221 -3.347 0.830 1.00 78.69 84 ALA A CA 1
ATOM 617 C C . ALA A 1 84 ? -7.871 -2.468 2.041 1.00 78.69 84 ALA A C 1
ATOM 619 O O . ALA A 1 84 ? -8.411 -2.660 3.132 1.00 78.69 84 ALA A O 1
ATOM 620 N N . PHE A 1 85 ? -7.000 -1.473 1.856 1.00 80.00 85 PHE A N 1
ATOM 621 C CA . PHE A 1 85 ? -6.502 -0.650 2.960 1.00 80.00 85 PHE A CA 1
ATOM 622 C C . PHE A 1 85 ? -7.497 0.436 3.374 1.00 80.00 85 PHE A C 1
ATOM 624 O O . PHE A 1 85 ? -7.717 0.644 4.568 1.00 80.00 85 PHE A O 1
ATOM 631 N N . GLY A 1 86 ? -8.154 1.089 2.414 1.00 81.81 86 GLY A N 1
ATOM 632 C CA . GLY A 1 86 ? -9.212 2.062 2.686 1.00 81.81 86 GLY A CA 1
ATOM 633 C C . GLY A 1 86 ? -10.451 1.408 3.297 1.00 81.81 86 GLY A C 1
ATOM 634 O O . GLY A 1 86 ? -11.006 1.931 4.263 1.00 81.81 86 GLY A O 1
ATOM 635 N N . GLY A 1 87 ? -10.838 0.223 2.814 1.00 80.56 87 GLY A N 1
ATOM 636 C CA . GLY A 1 87 ? -11.920 -0.568 3.403 1.00 80.56 87 GLY A CA 1
ATOM 637 C C . GLY A 1 87 ? -11.606 -1.020 4.829 1.00 80.56 87 GLY A C 1
ATOM 638 O O . GLY A 1 87 ? -12.446 -0.861 5.717 1.00 80.56 87 GLY A O 1
ATOM 639 N N . ALA A 1 88 ? -10.385 -1.503 5.086 1.00 75.62 88 ALA A N 1
ATOM 640 C CA . ALA A 1 88 ? -9.943 -1.854 6.434 1.00 75.62 88 ALA A CA 1
ATOM 641 C C . ALA A 1 88 ? -9.946 -0.636 7.372 1.00 75.62 88 ALA A C 1
ATOM 643 O O . ALA A 1 88 ? -10.508 -0.708 8.466 1.00 75.62 88 ALA A O 1
ATOM 644 N N . ALA A 1 89 ? -9.388 0.500 6.941 1.00 81.38 89 ALA A N 1
ATOM 645 C CA . ALA A 1 89 ? -9.391 1.739 7.718 1.00 81.38 89 ALA A CA 1
ATOM 646 C C . ALA A 1 89 ? -10.819 2.214 8.035 1.00 81.38 89 ALA A C 1
ATOM 648 O O . ALA A 1 89 ? -11.119 2.579 9.174 1.00 81.38 89 ALA A O 1
ATOM 649 N N . TRP A 1 90 ? -11.726 2.145 7.058 1.00 80.50 90 TRP A N 1
ATOM 650 C CA . TRP A 1 90 ? -13.133 2.487 7.247 1.00 80.50 90 TRP A CA 1
ATOM 651 C C . TRP A 1 90 ? -13.842 1.537 8.223 1.00 80.50 90 TRP A C 1
ATOM 653 O O . TRP A 1 90 ? -14.571 1.992 9.109 1.00 80.50 90 TRP A O 1
ATOM 663 N N . ALA A 1 91 ? -13.590 0.229 8.124 1.00 79.94 91 ALA A N 1
ATOM 664 C CA . ALA A 1 91 ? -14.122 -0.763 9.054 1.00 79.94 91 ALA A CA 1
ATOM 665 C C . ALA A 1 91 ? -13.626 -0.520 10.489 1.00 79.94 91 ALA A C 1
ATOM 667 O O . ALA A 1 91 ? -14.434 -0.510 11.422 1.00 79.94 91 ALA A O 1
ATOM 668 N N . PHE A 1 92 ? -12.329 -0.245 10.665 1.00 76.06 92 PHE A N 1
ATOM 669 C CA . PHE A 1 92 ? -11.745 0.129 11.955 1.00 76.06 92 PHE A CA 1
ATOM 670 C C . PHE A 1 92 ? -12.365 1.409 12.515 1.00 76.06 92 PHE A C 1
ATOM 672 O O . PHE A 1 92 ? -12.728 1.445 13.690 1.00 76.06 92 PHE A O 1
ATOM 679 N N . TRP A 1 93 ? -12.542 2.440 11.686 1.00 81.69 93 TRP A N 1
ATOM 680 C CA . TRP A 1 93 ? -13.180 3.689 12.096 1.00 81.69 93 TRP A CA 1
ATOM 681 C C . TRP A 1 93 ? -14.615 3.461 12.574 1.00 81.69 93 TRP A C 1
ATOM 683 O O . TRP A 1 93 ? -14.991 3.896 13.664 1.00 81.69 93 TRP A O 1
ATOM 693 N N . ARG A 1 94 ? -15.414 2.713 11.807 1.00 84.38 94 ARG A N 1
ATOM 694 C CA . ARG A 1 94 ? -16.796 2.377 12.171 1.00 84.38 94 ARG A CA 1
ATOM 695 C C . ARG A 1 94 ? -16.859 1.555 13.464 1.00 84.38 94 ARG A C 1
ATOM 697 O O . ARG A 1 94 ? -17.721 1.803 14.313 1.00 84.38 94 ARG A O 1
ATOM 704 N N . LEU A 1 95 ? -15.945 0.600 13.636 1.00 77.44 95 LEU A N 1
ATOM 705 C CA . LEU A 1 95 ? -15.850 -0.212 14.847 1.00 77.44 95 LEU A CA 1
ATOM 706 C C . LEU A 1 95 ? -15.436 0.631 16.059 1.00 77.44 95 LEU A C 1
ATOM 708 O O . LEU A 1 95 ? -16.038 0.498 17.119 1.00 77.44 95 LEU A O 1
ATOM 712 N N . GLY A 1 96 ? -14.492 1.560 15.895 1.00 82.50 96 GLY A N 1
ATOM 713 C CA . GLY A 1 96 ? -14.069 2.498 16.938 1.00 82.50 96 GLY A CA 1
ATOM 714 C C . GLY A 1 96 ? -15.198 3.379 17.475 1.00 82.50 96 GLY A C 1
ATOM 715 O O . GLY A 1 96 ? -15.161 3.783 18.632 1.00 82.50 96 GLY A O 1
ATOM 716 N N . ARG A 1 97 ? -16.236 3.634 16.669 1.00 85.50 97 ARG A N 1
ATOM 717 C CA . ARG A 1 97 ? -17.424 4.389 17.100 1.00 85.50 97 ARG A CA 1
ATOM 718 C C . ARG A 1 97 ? -18.450 3.569 17.884 1.00 85.50 97 ARG A C 1
ATOM 720 O O . ARG A 1 97 ? -19.312 4.165 18.519 1.00 85.50 97 ARG A O 1
ATOM 727 N N . SER A 1 98 ? -18.427 2.240 17.789 1.00 84.25 98 SER A N 1
ATOM 728 C CA . SER A 1 98 ? -19.537 1.381 18.240 1.00 84.25 98 SER A CA 1
ATOM 729 C C . SER A 1 98 ? -19.128 0.227 19.156 1.00 84.25 98 SER A C 1
ATOM 731 O O . SER A 1 98 ? -19.970 -0.310 19.872 1.00 84.25 98 SER A O 1
ATOM 733 N N . ALA A 1 99 ? -17.856 -0.167 19.152 1.00 82.44 99 ALA A N 1
ATOM 734 C CA . ALA A 1 99 ? -17.348 -1.275 19.943 1.00 82.44 99 ALA A CA 1
ATOM 735 C C . ALA A 1 99 ? -16.659 -0.794 21.228 1.00 82.44 99 ALA A C 1
ATOM 737 O O . ALA A 1 99 ? -16.090 0.297 21.268 1.00 82.44 99 ALA A O 1
ATOM 738 N N . PRO A 1 100 ? -16.638 -1.634 22.277 1.00 80.38 100 PRO A N 1
ATOM 739 C CA . PRO A 1 100 ? -15.853 -1.355 23.470 1.00 80.38 100 PRO A CA 1
ATOM 740 C C . PRO A 1 100 ? -14.351 -1.298 23.145 1.00 80.38 100 PRO A C 1
ATOM 742 O O . PRO A 1 100 ? -13.838 -2.111 22.369 1.00 80.38 100 PRO A O 1
ATOM 745 N N . ALA A 1 101 ? -13.639 -0.366 23.787 1.00 81.94 101 ALA A N 1
ATOM 746 C CA . ALA A 1 101 ? -12.246 -0.020 23.482 1.00 81.94 101 ALA A CA 1
ATOM 747 C C . ALA A 1 101 ? -11.280 -1.220 23.480 1.00 81.94 101 ALA A C 1
ATOM 749 O O . ALA A 1 101 ? -10.369 -1.275 22.657 1.00 81.94 101 ALA A O 1
ATOM 750 N N . TRP A 1 102 ? -11.506 -2.223 24.335 1.00 75.62 102 TRP A N 1
ATOM 751 C CA . TRP A 1 102 ? -10.665 -3.423 24.402 1.00 75.62 102 TRP A CA 1
ATOM 752 C C . TRP A 1 102 ? -10.704 -4.266 23.118 1.00 75.62 102 TRP A C 1
ATOM 754 O O . TRP A 1 102 ? -9.691 -4.856 22.747 1.00 75.62 102 TRP A O 1
ATOM 764 N N . ARG A 1 103 ? -11.842 -4.313 22.405 1.00 73.50 103 ARG A N 1
ATOM 765 C CA . ARG A 1 103 ? -11.953 -5.047 21.129 1.00 73.50 103 ARG A CA 1
ATOM 766 C C . ARG A 1 103 ? -11.152 -4.356 20.039 1.00 73.50 103 ARG A C 1
ATOM 768 O O . ARG A 1 103 ? -10.440 -5.014 19.288 1.00 73.50 103 ARG A O 1
ATOM 775 N N . VAL A 1 104 ? -11.241 -3.030 19.994 1.00 76.94 104 VAL A N 1
ATOM 776 C CA . VAL A 1 104 ? -10.493 -2.201 19.045 1.00 76.94 104 VAL A CA 1
ATOM 777 C C . VAL A 1 104 ? -8.994 -2.310 19.324 1.00 76.94 104 VAL A C 1
ATOM 779 O O . VAL A 1 104 ? -8.223 -2.557 18.402 1.00 76.94 104 VAL A O 1
ATOM 782 N N . ALA A 1 105 ? -8.585 -2.230 20.594 1.00 74.56 105 ALA A N 1
ATOM 783 C CA . ALA A 1 105 ? -7.194 -2.402 21.004 1.00 74.56 105 ALA A CA 1
ATOM 784 C C . ALA A 1 105 ? -6.645 -3.789 20.632 1.00 74.56 105 ALA A C 1
ATOM 786 O O . ALA A 1 105 ? -5.547 -3.886 20.090 1.00 74.56 105 ALA A O 1
ATOM 787 N N . ARG A 1 106 ? -7.420 -4.861 20.851 1.00 75.06 106 ARG A N 1
ATOM 788 C CA . ARG A 1 106 ? -7.022 -6.229 20.481 1.00 75.06 106 ARG A CA 1
ATOM 789 C C . ARG A 1 106 ? -6.814 -6.377 18.974 1.00 75.06 106 ARG A C 1
ATOM 791 O O . ARG A 1 106 ? -5.824 -6.967 18.558 1.00 75.06 106 ARG A O 1
ATOM 798 N N . LEU A 1 107 ? -7.712 -5.820 18.163 1.00 74.00 107 LEU A N 1
ATOM 799 C CA . LEU A 1 107 ? -7.571 -5.830 16.706 1.00 74.00 107 LEU A CA 1
ATOM 800 C C . LEU A 1 107 ? -6.367 -5.005 16.241 1.00 74.00 107 LEU A C 1
ATOM 802 O O . LEU A 1 107 ? -5.622 -5.461 15.383 1.00 74.00 107 LEU A O 1
ATOM 806 N N . LEU A 1 108 ? -6.126 -3.833 16.836 1.00 75.25 108 LEU A N 1
ATOM 807 C CA . LEU A 1 108 ? -4.945 -3.025 16.524 1.00 75.25 108 LEU A CA 1
ATOM 808 C C . LEU A 1 108 ? -3.647 -3.772 16.847 1.00 75.25 108 LEU A C 1
ATOM 810 O O . LEU A 1 108 ? -2.750 -3.799 16.015 1.00 75.25 108 LEU A O 1
ATOM 814 N N . VAL A 1 109 ? -3.558 -4.433 18.003 1.00 76.00 109 VAL A N 1
ATOM 815 C CA . VAL A 1 109 ? -2.372 -5.224 18.379 1.00 76.00 109 VAL A CA 1
ATOM 816 C C . VAL A 1 109 ? -2.114 -6.376 17.403 1.00 76.00 109 VAL A C 1
ATOM 818 O O . VAL A 1 109 ? -0.959 -6.675 17.117 1.00 76.00 109 VAL A O 1
ATOM 821 N N . LEU A 1 110 ? -3.162 -7.005 16.866 1.00 73.00 110 LEU A N 1
ATOM 822 C CA . LEU A 1 110 ? -3.023 -8.110 15.912 1.00 73.00 110 LEU A CA 1
ATOM 823 C C . LEU A 1 110 ? -2.699 -7.631 14.489 1.00 73.00 110 LEU A C 1
ATOM 825 O O . LEU A 1 110 ? -1.903 -8.259 13.796 1.00 73.00 110 LEU A O 1
ATOM 829 N N . CYS A 1 111 ? -3.302 -6.528 14.043 1.00 69.75 111 CYS A N 1
ATOM 830 C CA . CYS A 1 111 ? -3.208 -6.074 12.655 1.00 69.75 111 CYS A CA 1
ATOM 831 C C . CYS A 1 111 ? -2.063 -5.084 12.406 1.00 69.75 111 CYS A C 1
ATOM 833 O O . CYS A 1 111 ? -1.477 -5.103 11.326 1.00 69.75 111 CYS A O 1
ATOM 835 N N . LEU A 1 112 ? -1.732 -4.221 13.374 1.00 69.50 112 LEU A N 1
ATOM 836 C CA . LEU A 1 112 ? -0.730 -3.163 13.202 1.00 69.50 112 LEU A CA 1
ATOM 837 C C . LEU A 1 112 ? 0.673 -3.716 12.894 1.00 69.50 112 LEU A C 1
ATOM 839 O O . LEU A 1 112 ? 1.291 -3.203 11.963 1.00 69.50 112 LEU A O 1
ATOM 843 N N . PRO A 1 113 ? 1.183 -4.765 13.575 1.00 67.75 113 PRO A N 1
ATOM 844 C CA . PRO A 1 113 ? 2.499 -5.316 13.257 1.00 67.75 113 PRO A CA 1
ATOM 845 C C . PRO A 1 113 ? 2.555 -5.877 11.837 1.00 67.75 113 PRO A C 1
ATOM 847 O O . PRO A 1 113 ? 3.508 -5.607 11.116 1.00 67.75 113 PRO A O 1
ATOM 850 N N . ILE A 1 114 ? 1.499 -6.581 11.409 1.00 68.75 114 ILE A N 1
ATOM 851 C CA . ILE A 1 114 ? 1.391 -7.124 10.050 1.00 68.75 114 ILE A CA 1
ATOM 852 C C . ILE A 1 114 ? 1.398 -5.974 9.040 1.00 68.75 114 ILE A C 1
ATOM 854 O O . ILE A 1 114 ? 2.203 -5.988 8.117 1.00 68.75 114 ILE A O 1
ATOM 858 N N . ALA A 1 115 ? 0.575 -4.942 9.250 1.00 68.94 115 ALA A N 1
ATOM 859 C CA . ALA A 1 115 ? 0.532 -3.770 8.380 1.00 68.94 115 ALA A CA 1
ATOM 860 C C . ALA A 1 115 ? 1.894 -3.062 8.278 1.00 68.94 115 ALA A C 1
ATOM 862 O O . ALA A 1 115 ? 2.295 -2.668 7.190 1.00 68.94 115 ALA A O 1
ATOM 863 N N . VAL A 1 116 ? 2.637 -2.946 9.382 1.00 67.31 116 VAL A N 1
ATOM 864 C CA . VAL A 1 116 ? 3.993 -2.375 9.377 1.00 67.31 116 VAL A CA 1
ATOM 865 C C . VAL A 1 116 ? 4.972 -3.274 8.616 1.00 67.31 116 VAL A C 1
ATOM 867 O O . VAL A 1 116 ? 5.757 -2.773 7.814 1.00 67.31 116 VAL A O 1
ATOM 870 N N . THR A 1 117 ? 4.913 -4.596 8.795 1.00 65.00 117 THR A N 1
ATOM 871 C CA . THR A 1 117 ? 5.766 -5.540 8.054 1.00 65.00 117 THR A CA 1
ATOM 872 C C . THR A 1 117 ? 5.518 -5.481 6.546 1.00 65.00 117 THR A C 1
ATOM 874 O O . THR A 1 117 ? 6.483 -5.513 5.782 1.00 65.00 117 THR A O 1
ATOM 877 N N . LEU A 1 118 ? 4.261 -5.323 6.116 1.00 64.88 118 LEU A N 1
ATOM 878 C CA . LEU A 1 118 ? 3.906 -5.135 4.703 1.00 64.88 118 LEU A CA 1
ATOM 879 C C . LEU A 1 118 ? 4.562 -3.885 4.097 1.00 64.88 118 LEU A C 1
ATOM 881 O O . LEU A 1 118 ? 4.946 -3.889 2.937 1.00 64.88 118 LEU A O 1
ATOM 885 N N . GLN A 1 119 ? 4.742 -2.823 4.882 1.00 63.19 119 GLN A N 1
ATOM 886 C CA . GLN A 1 119 ? 5.331 -1.575 4.386 1.00 63.19 119 GLN A CA 1
ATOM 887 C C . GLN A 1 119 ? 6.866 -1.612 4.346 1.00 63.19 119 GLN A C 1
ATOM 889 O O . GLN A 1 119 ? 7.479 -0.868 3.588 1.00 63.19 119 GLN A O 1
ATOM 894 N N . VAL A 1 120 ? 7.499 -2.460 5.165 1.00 54.59 120 VAL A N 1
ATOM 895 C CA . VAL A 1 120 ? 8.964 -2.496 5.325 1.00 54.59 120 VAL A CA 1
ATOM 896 C C . VAL A 1 120 ? 9.614 -3.642 4.539 1.00 54.59 120 VAL A C 1
ATOM 898 O O . VAL A 1 120 ? 10.801 -3.564 4.233 1.00 54.59 120 VAL A O 1
ATOM 901 N N . SER A 1 121 ? 8.876 -4.709 4.202 1.00 46.91 121 SER A N 1
ATOM 902 C CA . SER A 1 121 ? 9.498 -5.986 3.810 1.00 46.91 121 SER A CA 1
ATOM 903 C C . SER A 1 121 ? 8.981 -6.651 2.531 1.00 46.91 121 SER A C 1
ATOM 905 O O . SER A 1 121 ? 9.330 -7.806 2.277 1.00 46.91 121 SER A O 1
ATOM 907 N N . THR A 1 122 ? 8.181 -5.986 1.697 1.00 51.19 122 THR A N 1
ATOM 908 C CA . THR A 1 122 ? 7.624 -6.650 0.508 1.00 51.19 122 THR A CA 1
ATOM 909 C C . THR A 1 122 ? 7.680 -5.771 -0.735 1.00 51.19 122 THR A C 1
ATOM 911 O O . THR A 1 122 ? 6.959 -4.787 -0.820 1.00 51.19 122 THR A O 1
ATOM 914 N N . ASP A 1 123 ? 8.515 -6.179 -1.690 1.00 55.34 123 ASP A N 1
ATOM 915 C CA . ASP A 1 123 ? 8.149 -6.182 -3.114 1.00 55.34 123 ASP A CA 1
ATOM 916 C C . ASP A 1 123 ? 6.842 -7.004 -3.255 1.00 55.34 123 ASP A C 1
ATOM 918 O O . ASP A 1 123 ? 6.650 -7.973 -2.502 1.00 55.34 123 ASP A O 1
ATOM 922 N N . LEU A 1 124 ? 5.935 -6.639 -4.165 1.00 54.53 124 LEU A N 1
ATOM 923 C CA . LEU A 1 124 ? 4.692 -7.355 -4.503 1.00 54.53 124 LEU A CA 1
ATOM 924 C C . LEU A 1 124 ? 4.889 -8.877 -4.654 1.00 54.53 124 LEU A C 1
ATOM 926 O O . LEU A 1 124 ? 3.960 -9.652 -4.392 1.00 54.53 124 LEU A O 1
ATOM 930 N N . GLY A 1 125 ? 6.100 -9.325 -5.005 1.00 54.72 125 GLY A N 1
ATOM 931 C CA . GLY A 1 125 ? 6.501 -10.733 -5.067 1.00 54.72 125 GLY A CA 1
ATOM 932 C C . GLY A 1 125 ? 6.608 -11.483 -3.726 1.00 54.72 125 GLY A C 1
ATOM 933 O O . GLY A 1 125 ? 6.740 -12.714 -3.726 1.00 54.72 125 GLY A O 1
ATOM 934 N N . ASN A 1 126 ? 6.553 -10.813 -2.569 1.00 61.44 126 ASN A N 1
ATOM 935 C CA . ASN A 1 126 ? 6.705 -11.476 -1.272 1.00 61.44 126 ASN A CA 1
ATOM 936 C C . ASN A 1 126 ? 5.418 -12.215 -0.852 1.00 61.44 126 ASN A C 1
ATOM 938 O O . ASN A 1 126 ? 4.447 -11.658 -0.340 1.00 61.44 126 ASN A O 1
ATOM 942 N N . ARG A 1 127 ? 5.453 -13.537 -1.020 1.00 59.31 127 ARG A N 1
ATOM 943 C CA . ARG A 1 127 ? 4.348 -14.476 -0.764 1.00 59.31 127 ARG A CA 1
ATOM 944 C C . ARG A 1 127 ? 3.888 -14.511 0.699 1.00 59.31 127 ARG A C 1
ATOM 946 O O . ARG A 1 127 ? 2.747 -14.883 0.963 1.00 59.31 127 ARG A O 1
ATOM 953 N N . MET A 1 128 ? 4.745 -14.128 1.649 1.00 54.88 128 MET A N 1
ATOM 954 C CA . MET A 1 128 ? 4.423 -14.172 3.081 1.00 54.88 128 MET A CA 1
ATOM 955 C C . MET A 1 128 ? 3.419 -13.086 3.484 1.00 54.88 128 MET A C 1
ATOM 957 O O . MET A 1 128 ? 2.575 -13.332 4.344 1.00 54.88 128 MET A O 1
ATOM 961 N N . ALA A 1 129 ? 3.457 -11.926 2.822 1.00 58.69 129 ALA A N 1
ATOM 962 C CA . ALA A 1 129 ? 2.469 -10.861 2.988 1.00 58.69 129 ALA A CA 1
ATOM 963 C C . ALA A 1 129 ? 1.058 -11.326 2.624 1.00 58.69 129 ALA A C 1
ATOM 965 O O . ALA A 1 129 ? 0.112 -11.163 3.396 1.00 58.69 129 ALA A O 1
ATOM 966 N N . TRP A 1 130 ? 0.939 -11.958 1.457 1.00 63.19 130 TRP A N 1
ATOM 967 C CA . TRP A 1 130 ? -0.322 -12.477 0.942 1.00 63.19 130 TRP A CA 1
ATOM 968 C C . TRP A 1 130 ? -0.856 -13.639 1.781 1.00 63.19 130 TRP A C 1
ATOM 970 O O . TRP A 1 130 ? -2.057 -13.710 2.032 1.00 63.19 130 TRP A O 1
ATOM 980 N N . LEU A 1 131 ? 0.030 -14.500 2.292 1.00 63.25 131 LEU A N 1
ATOM 981 C CA . LEU A 1 131 ? -0.336 -15.550 3.241 1.00 63.25 131 LEU A CA 1
ATOM 982 C C . LEU A 1 131 ? -0.880 -14.962 4.552 1.00 63.25 131 LEU A C 1
ATOM 984 O O . LEU A 1 131 ? -1.924 -15.400 5.029 1.00 63.25 131 LEU A O 1
ATOM 988 N N . ALA A 1 132 ? -0.212 -13.953 5.118 1.00 60.88 132 ALA A N 1
ATOM 989 C CA . ALA A 1 132 ? -0.650 -13.304 6.353 1.00 60.88 132 ALA A CA 1
ATOM 990 C C . ALA A 1 132 ? -2.000 -12.588 6.182 1.00 60.88 132 ALA A C 1
ATOM 992 O O . ALA A 1 132 ? -2.876 -12.720 7.038 1.00 60.88 132 ALA A O 1
ATOM 993 N N . LEU A 1 133 ? -2.200 -11.890 5.058 1.00 63.84 133 LEU A N 1
ATOM 994 C CA . LEU A 1 133 ? -3.483 -11.275 4.714 1.00 63.84 133 LEU A CA 1
ATOM 995 C C . LEU A 1 133 ? -4.585 -12.332 4.542 1.00 63.84 133 LEU A C 1
ATOM 997 O O . LEU A 1 133 ? -5.669 -12.179 5.100 1.00 63.84 133 LEU A O 1
ATOM 1001 N N . GLY A 1 134 ? -4.300 -13.424 3.827 1.00 66.12 134 GLY A N 1
ATOM 1002 C CA . GLY A 1 134 ? -5.232 -14.538 3.645 1.00 66.12 134 GLY A CA 1
ATOM 1003 C C . GLY A 1 134 ? -5.639 -15.198 4.965 1.00 66.12 134 GLY A C 1
ATOM 1004 O O . GLY A 1 134 ? -6.821 -15.451 5.185 1.00 66.12 134 GLY A O 1
ATOM 1005 N N . LEU A 1 135 ? -4.690 -15.406 5.882 1.00 63.31 135 LEU A N 1
ATOM 1006 C CA . LEU A 1 135 ? -4.963 -15.937 7.221 1.00 63.31 135 LEU A CA 1
ATOM 1007 C C . LEU A 1 135 ? -5.795 -14.963 8.064 1.00 63.31 135 LEU A C 1
ATOM 1009 O O . LEU A 1 135 ? -6.741 -15.385 8.725 1.00 63.31 135 LEU A O 1
ATOM 1013 N N . ALA A 1 136 ? -5.491 -13.663 8.019 1.00 60.28 136 ALA A N 1
ATOM 1014 C CA . ALA A 1 136 ? -6.251 -12.646 8.743 1.00 60.28 136 ALA A CA 1
ATOM 1015 C C . ALA A 1 136 ? -7.701 -12.540 8.240 1.00 60.28 136 ALA A C 1
ATOM 1017 O O . ALA A 1 136 ? -8.631 -12.472 9.045 1.00 60.28 136 ALA A O 1
ATOM 1018 N N . LEU A 1 137 ? -7.903 -12.588 6.919 1.00 63.56 137 LEU A N 1
ATOM 1019 C CA . LEU A 1 137 ? -9.233 -12.631 6.311 1.00 63.56 137 LEU A CA 1
ATOM 1020 C C . LEU A 1 137 ? -9.966 -13.933 6.664 1.00 63.56 137 LEU A C 1
ATOM 1022 O O . LEU A 1 137 ? -11.128 -13.879 7.057 1.00 63.56 137 LEU A O 1
ATOM 1026 N N . GLY A 1 138 ? -9.292 -15.085 6.611 1.00 60.16 138 GLY A N 1
ATOM 1027 C CA . GLY A 1 138 ? -9.871 -16.380 6.985 1.00 60.16 138 GLY A CA 1
ATOM 1028 C C . GLY A 1 138 ? -10.317 -16.444 8.449 1.00 60.16 138 GLY A C 1
ATOM 1029 O O . GLY A 1 138 ? -11.413 -16.914 8.744 1.00 60.16 138 GLY A O 1
ATOM 1030 N N . LEU A 1 139 ? -9.519 -15.897 9.369 1.00 56.66 139 LEU A N 1
ATOM 1031 C CA . LEU A 1 139 ? -9.877 -15.802 10.788 1.00 56.66 139 LEU A CA 1
ATOM 1032 C C . LEU A 1 139 ? -11.018 -14.804 11.036 1.00 56.66 139 LEU A C 1
ATOM 1034 O O . LEU A 1 139 ? -11.865 -15.047 11.892 1.00 56.66 139 LEU A O 1
ATOM 1038 N N . GLY A 1 140 ? -11.067 -13.705 10.277 1.00 55.66 140 GLY A N 1
ATOM 1039 C CA . GLY A 1 140 ? -12.161 -12.732 10.330 1.00 55.66 140 GLY A CA 1
ATOM 1040 C C . GLY A 1 140 ? -13.494 -13.278 9.804 1.00 55.66 140 GLY A C 1
ATOM 1041 O O . GLY A 1 140 ? -14.543 -12.921 10.336 1.00 55.66 140 GLY A O 1
ATOM 1042 N N . VAL A 1 141 ? -13.461 -14.173 8.809 1.00 52.69 141 VAL A N 1
ATOM 1043 C CA . VAL A 1 141 ? -14.651 -14.856 8.267 1.00 52.69 141 VAL A CA 1
ATOM 1044 C C . VAL A 1 141 ? -15.193 -15.899 9.247 1.00 52.69 141 VAL A C 1
ATOM 1046 O O . VAL A 1 141 ? -16.404 -15.981 9.434 1.00 52.69 141 VAL A O 1
ATOM 1049 N N . SER A 1 142 ? -14.321 -16.630 9.946 1.00 46.56 142 SER A N 1
ATOM 1050 C CA . SER A 1 142 ? -14.737 -17.601 10.971 1.00 46.56 142 SER A CA 1
ATOM 1051 C C . SER A 1 142 ? -15.283 -16.959 12.258 1.00 46.56 142 SER A C 1
ATOM 1053 O O . SER A 1 142 ? -15.838 -17.657 13.102 1.00 46.56 142 SER A O 1
ATOM 1055 N N . ALA A 1 143 ? -15.145 -15.640 12.433 1.00 43.81 143 ALA A N 1
ATOM 1056 C CA . ALA A 1 143 ? -15.520 -14.928 13.658 1.00 43.81 143 ALA A CA 1
ATOM 1057 C C . ALA A 1 143 ? -16.970 -14.386 13.687 1.00 43.81 143 ALA A C 1
ATOM 1059 O O . ALA A 1 143 ? -17.327 -13.639 14.600 1.00 43.81 143 ALA A O 1
ATOM 1060 N N . ALA A 1 144 ? -17.839 -14.748 12.736 1.00 44.94 144 ALA A N 1
ATOM 1061 C CA . ALA A 1 144 ? -19.271 -14.426 12.790 1.00 44.94 144 ALA A CA 1
ATOM 1062 C C . ALA A 1 144 ? -20.122 -15.669 12.458 1.00 44.94 144 ALA A C 1
ATOM 1064 O O . ALA A 1 144 ? -19.794 -16.316 11.468 1.00 44.94 144 ALA A O 1
ATOM 1065 N N . PRO A 1 145 ? -21.236 -16.004 13.161 1.00 48.34 145 PRO A N 1
ATOM 1066 C CA . PRO A 1 145 ? -21.910 -15.368 14.301 1.00 48.34 145 PRO A CA 1
ATOM 1067 C C . PRO A 1 145 ? -22.291 -16.343 15.458 1.00 48.34 145 PRO A C 1
ATOM 1069 O O . PRO A 1 145 ? -23.298 -16.111 16.128 1.00 48.34 145 PRO A O 1
ATOM 1072 N N . GLU A 1 146 ? -21.556 -17.431 15.722 1.00 50.50 146 GLU A N 1
ATOM 1073 C CA . GLU A 1 146 ? -21.975 -18.409 16.759 1.00 50.50 146 GLU A CA 1
ATOM 1074 C C . GLU A 1 146 ? -21.921 -17.875 18.204 1.00 50.50 146 GLU A C 1
ATOM 1076 O O . GLU A 1 146 ? -22.676 -18.321 19.071 1.00 50.50 146 GLU A O 1
ATOM 1081 N N . GLU A 1 147 ? -21.126 -16.837 18.479 1.00 47.62 147 GLU A N 1
ATOM 1082 C CA . GLU A 1 147 ? -20.971 -16.296 19.839 1.00 47.62 147 GLU A CA 1
ATOM 1083 C C . GLU A 1 147 ? -22.232 -15.568 20.363 1.00 47.62 147 GLU A C 1
ATOM 1085 O O . GLU A 1 147 ? -22.345 -15.278 21.553 1.00 47.62 147 GLU A O 1
ATOM 1090 N N . ARG A 1 148 ? -23.237 -15.308 19.506 1.00 46.91 148 ARG A N 1
ATOM 1091 C CA . ARG A 1 148 ? -24.541 -14.770 19.947 1.00 46.91 148 ARG A CA 1
ATOM 1092 C C . ARG A 1 148 ? -25.527 -15.834 20.434 1.00 46.91 148 ARG A C 1
ATOM 1094 O O . ARG A 1 148 ? -26.483 -15.464 21.113 1.00 46.91 148 ARG A O 1
ATOM 1101 N N . GLN A 1 149 ? -25.340 -17.113 20.103 1.00 47.25 149 GLN A N 1
ATOM 1102 C CA . GLN A 1 149 ? -26.291 -18.164 20.492 1.00 47.25 149 GLN A CA 1
ATOM 1103 C C . GLN A 1 149 ? -26.002 -18.740 21.885 1.00 47.25 149 GLN A C 1
ATOM 1105 O O . GLN A 1 149 ? -26.943 -18.984 22.637 1.00 47.25 149 GLN A O 1
ATOM 1110 N N . HIS A 1 150 ? -24.735 -18.848 22.293 1.00 43.72 150 HIS A N 1
ATOM 1111 C CA . HIS A 1 150 ? -24.391 -19.442 23.593 1.00 43.72 150 HIS A CA 1
ATOM 1112 C C . HIS A 1 150 ? -24.772 -18.579 24.809 1.00 43.72 150 HIS A C 1
ATOM 1114 O O . HIS A 1 150 ? -25.099 -19.117 25.861 1.00 43.72 150 HIS A O 1
ATOM 1120 N N . VAL A 1 151 ? -24.813 -17.247 24.674 1.00 51.16 151 VAL A N 1
ATOM 1121 C CA . VAL A 1 151 ? -25.175 -16.345 25.789 1.00 51.16 151 VAL A CA 1
ATOM 1122 C C . VAL A 1 151 ? -26.692 -16.304 26.041 1.00 51.16 151 VAL A C 1
ATOM 1124 O O . VAL A 1 151 ? -27.119 -15.973 27.140 1.00 51.16 151 VAL A O 1
ATOM 1127 N N . ARG A 1 152 ? -27.526 -16.681 25.059 1.00 45.19 152 ARG A N 1
ATOM 1128 C CA . ARG A 1 152 ? -28.992 -16.763 25.230 1.00 45.19 152 ARG A CA 1
ATOM 1129 C C . ARG A 1 152 ? -29.491 -18.118 25.733 1.00 45.19 152 ARG A C 1
ATOM 1131 O O . ARG A 1 152 ? -30.634 -18.193 26.153 1.00 45.19 152 ARG A O 1
ATOM 1138 N N . ALA A 1 153 ? -28.668 -19.164 25.694 1.00 46.88 153 ALA A N 1
ATOM 1139 C CA . ALA A 1 153 ? -29.042 -20.498 26.170 1.00 46.88 153 ALA A CA 1
ATOM 1140 C C . ALA A 1 153 ? -28.816 -20.698 27.685 1.00 46.88 153 ALA A C 1
ATOM 1142 O O . ALA A 1 153 ? -29.145 -21.753 28.217 1.00 46.88 153 ALA A O 1
ATOM 1143 N N . LEU A 1 154 ? -28.249 -19.699 28.369 1.00 48.72 154 LEU A N 1
ATOM 1144 C CA . LEU A 1 154 ? -27.947 -19.717 29.807 1.00 48.72 154 LEU A CA 1
ATOM 1145 C C . LEU A 1 154 ? -28.694 -18.615 30.588 1.00 48.72 154 LEU A C 1
ATOM 1147 O O . LEU A 1 154 ? -28.306 -18.304 31.713 1.00 48.72 154 LEU A O 1
ATOM 1151 N N . GLY A 1 155 ? -29.723 -18.008 29.984 1.00 42.84 155 GLY A N 1
ATOM 1152 C CA . GLY A 1 155 ? -30.611 -17.026 30.615 1.00 42.84 155 GLY A CA 1
ATOM 1153 C C . GLY A 1 155 ? -32.000 -17.591 30.850 1.00 42.84 155 GLY A C 1
ATOM 1154 O O . GLY A 1 155 ? -32.495 -18.281 29.931 1.00 42.84 155 GLY A O 1
#